Protein AF-A0A1C5QSC6-F1 (afdb_monomer_lite)

pLDDT: mean 91.77, std 11.63, range [44.44, 98.44]

Foldseek 3Di:
DDDDDCVNPVLVNVLPVLVVVLCVVLVDPDPDPVSVVVLVVSLVVSCVSRVDPVSNVVSVVSVVVSVVVVVVVVVVVVVVVVD

Secondary structure (DSSP, 8-state):
-PPPPGGGSHHHHHHHHHHHHHHHHT-S--SSHHHHHHHHHHHHHHHHHS--HHHHHHHHHHHHHHHHHHHHHHHHHHHHTT-

Sequence (83 aa):
MAGVKKKDIPDIAAFMPEFWEFVKSVWIPEDSDQYWKEVCDKAQELYQKYPVDFVKRQILGFCEYLDQKWQDERDKAGTEEEQ

Structure (mmCIF, N/CA/C/O backbone):
data_AF-A0A1C5QSC6-F1
#
_entry.id   AF-A0A1C5QSC6-F1
#
loop_
_atom_site.group_PDB
_atom_site.id
_atom_site.type_symbol
_atom_site.label_atom_id
_atom_site.label_alt_id
_atom_site.label_comp_id
_atom_site.label_asym_id
_atom_site.label_entity_id
_atom_site.label_seq_id
_atom_site.pdbx_PDB_ins_code
_atom_site.Cartn_x
_atom_site.Cartn_y
_atom_site.Cartn_z
_atom_site.occupancy
_atom_site.B_iso_or_equiv
_atom_site.auth_seq_id
_atom_site.auth_comp_id
_atom_site.auth_asym_id
_atom_site.auth_atom_id
_atom_site.pdbx_PDB_model_num
ATOM 1 N N . MET A 1 1 ? 28.152 8.685 -7.435 1.00 58.12 1 MET A N 1
ATOM 2 C CA . MET A 1 1 ? 27.058 7.694 -7.521 1.00 58.12 1 MET A CA 1
ATOM 3 C C . MET A 1 1 ? 26.084 8.194 -8.574 1.00 58.12 1 MET A C 1
ATOM 5 O O . MET A 1 1 ? 25.575 9.296 -8.410 1.00 58.12 1 MET A O 1
ATOM 9 N N . ALA A 1 2 ? 25.903 7.482 -9.686 1.00 77.56 2 ALA A N 1
ATOM 10 C CA . ALA A 1 2 ? 24.878 7.865 -10.656 1.00 77.56 2 ALA A CA 1
ATOM 11 C C . ALA A 1 2 ? 23.499 7.567 -10.043 1.00 77.56 2 ALA A C 1
ATOM 13 O O . ALA A 1 2 ? 23.278 6.459 -9.566 1.00 77.56 2 ALA A O 1
ATOM 14 N N . GLY A 1 3 ? 22.614 8.565 -9.988 1.00 85.00 3 GLY A N 1
ATOM 15 C CA . GLY A 1 3 ? 21.248 8.382 -9.495 1.00 85.00 3 GLY A CA 1
ATOM 16 C C . GLY A 1 3 ? 20.401 7.551 -10.461 1.00 85.00 3 GLY A C 1
ATOM 17 O O . GLY A 1 3 ? 20.641 7.565 -11.669 1.00 85.00 3 GLY A O 1
ATOM 18 N N . VAL A 1 4 ? 19.398 6.859 -9.922 1.00 88.50 4 VAL A N 1
ATOM 19 C CA . VAL A 1 4 ? 18.397 6.119 -10.702 1.00 88.50 4 VAL A CA 1
ATOM 20 C C . VAL A 1 4 ? 17.464 7.113 -11.395 1.00 88.50 4 VAL A C 1
ATOM 22 O O . VAL A 1 4 ? 16.968 8.051 -10.770 1.00 88.50 4 VAL A O 1
ATOM 25 N N . LYS A 1 5 ? 17.218 6.931 -12.693 1.00 91.00 5 LYS A N 1
ATOM 26 C CA . LYS A 1 5 ? 16.267 7.730 -13.476 1.00 91.00 5 LYS A CA 1
ATOM 27 C C . LYS A 1 5 ? 14.974 6.946 -13.675 1.00 91.00 5 LYS A C 1
ATOM 29 O O . LYS A 1 5 ? 14.963 5.722 -13.641 1.00 91.00 5 LYS A O 1
ATOM 34 N N . LYS A 1 6 ? 13.884 7.647 -14.004 1.00 89.12 6 LYS A N 1
ATOM 35 C CA . LYS A 1 6 ? 12.578 7.027 -14.306 1.00 89.12 6 LYS A CA 1
ATOM 36 C C . LYS A 1 6 ? 12.669 5.878 -15.318 1.00 89.12 6 LYS A C 1
ATOM 38 O O . LYS A 1 6 ? 12.037 4.850 -15.133 1.00 89.12 6 LYS A O 1
ATOM 43 N N . LYS A 1 7 ? 13.475 6.048 -16.369 1.00 92.50 7 LYS A N 1
ATOM 44 C CA . LYS A 1 7 ? 13.675 5.032 -17.414 1.00 92.50 7 LYS A CA 1
ATOM 45 C C . LYS A 1 7 ? 14.336 3.740 -16.914 1.00 92.50 7 LYS A C 1
ATOM 47 O O . LYS A 1 7 ? 14.238 2.731 -17.597 1.00 92.50 7 LYS A O 1
ATOM 52 N N . ASP A 1 8 ? 15.007 3.789 -15.765 1.00 93.31 8 ASP A N 1
ATOM 53 C CA . ASP A 1 8 ? 15.691 2.640 -15.173 1.00 93.31 8 ASP A CA 1
ATOM 54 C C . ASP A 1 8 ? 14.729 1.820 -14.284 1.00 93.31 8 ASP A C 1
ATOM 56 O O . ASP A 1 8 ? 14.992 0.652 -14.018 1.00 93.31 8 ASP A O 1
ATOM 60 N N . ILE A 1 9 ? 13.604 2.415 -13.849 1.00 94.31 9 ILE A N 1
ATOM 61 C CA . ILE A 1 9 ? 12.566 1.801 -12.997 1.00 94.31 9 ILE A CA 1
ATOM 62 C C . ILE A 1 9 ? 11.138 2.225 -13.420 1.00 94.31 9 ILE A C 1
ATOM 64 O O . ILE A 1 9 ? 10.392 2.792 -12.615 1.00 94.31 9 ILE A O 1
ATOM 68 N N . PRO A 1 10 ? 10.736 2.002 -14.685 1.00 94.31 10 PRO A N 1
ATOM 69 C CA . PRO A 1 10 ? 9.510 2.576 -15.245 1.00 94.31 10 PRO A CA 1
ATOM 70 C C . PRO A 1 10 ? 8.244 2.185 -14.469 1.00 94.31 10 PRO A C 1
ATOM 72 O O . PRO A 1 10 ? 7.433 3.063 -14.177 1.00 94.31 10 PRO A O 1
ATOM 75 N N . ASP A 1 11 ? 8.124 0.918 -14.063 1.00 94.75 11 ASP A N 1
ATOM 76 C CA . ASP A 1 11 ? 6.950 0.407 -13.344 1.00 94.75 11 ASP A CA 1
ATOM 77 C C . ASP A 1 11 ? 6.843 0.999 -11.939 1.00 94.75 11 ASP A C 1
ATOM 79 O O . ASP A 1 11 ? 5.782 1.458 -11.536 1.00 94.75 11 ASP A O 1
ATOM 83 N N . ILE A 1 12 ? 7.961 1.086 -11.210 1.00 96.12 12 ILE A N 1
ATOM 84 C CA . ILE A 1 12 ? 7.990 1.682 -9.864 1.00 96.12 12 ILE A CA 1
ATOM 85 C C . ILE A 1 12 ? 7.663 3.178 -9.945 1.00 96.12 12 ILE A C 1
ATOM 87 O O . ILE A 1 12 ? 6.928 3.712 -9.116 1.00 96.12 12 ILE A O 1
ATOM 91 N N . ALA A 1 13 ? 8.182 3.868 -10.961 1.00 95.81 13 ALA A N 1
ATOM 92 C CA . ALA A 1 13 ? 7.902 5.282 -11.160 1.00 95.81 13 ALA A CA 1
ATOM 93 C C . ALA A 1 13 ? 6.442 5.559 -11.561 1.00 95.81 13 ALA A C 1
ATOM 95 O O . ALA A 1 13 ? 5.946 6.649 -11.280 1.00 95.81 13 ALA A O 1
ATOM 96 N N . ALA A 1 14 ? 5.769 4.614 -12.224 1.00 96.56 14 ALA A N 1
ATOM 97 C CA . ALA A 1 14 ? 4.339 4.685 -12.529 1.00 96.56 14 ALA A CA 1
ATOM 98 C C . ALA A 1 14 ? 3.465 4.281 -11.327 1.00 96.56 14 ALA A C 1
ATOM 100 O O . ALA A 1 14 ? 2.425 4.891 -11.096 1.00 96.56 14 ALA A O 1
ATOM 101 N N . PHE A 1 15 ? 3.929 3.326 -10.520 1.00 97.75 15 PHE A N 1
ATOM 102 C CA . PHE A 1 15 ? 3.282 2.887 -9.287 1.00 97.75 15 PHE A CA 1
ATOM 103 C C . PHE A 1 15 ? 3.177 4.001 -8.240 1.00 97.75 15 PHE A C 1
ATOM 105 O O . PHE A 1 15 ? 2.119 4.167 -7.648 1.00 97.75 15 PHE A O 1
ATOM 112 N N . MET A 1 16 ? 4.242 4.777 -8.004 1.00 97.06 16 MET A N 1
ATOM 113 C CA . MET A 1 16 ? 4.295 5.721 -6.873 1.00 97.06 16 MET A CA 1
ATOM 114 C C . MET A 1 16 ? 3.133 6.735 -6.819 1.00 97.06 16 MET A C 1
ATOM 116 O O . MET A 1 16 ? 2.546 6.890 -5.747 1.00 97.06 16 MET A O 1
ATOM 120 N N . PRO A 1 17 ? 2.749 7.413 -7.921 1.00 98.00 17 PRO A N 1
ATOM 121 C CA . PRO A 1 17 ? 1.575 8.285 -7.915 1.00 98.00 17 PRO A CA 1
ATOM 122 C C . PRO A 1 17 ? 0.268 7.540 -7.625 1.00 98.00 17 PRO A C 1
ATOM 124 O O . PRO A 1 17 ? -0.543 8.023 -6.846 1.00 98.00 17 PRO A O 1
ATOM 127 N N . GLU A 1 18 ? 0.065 6.360 -8.213 1.00 98.31 18 GLU A N 1
ATOM 128 C CA . GLU A 1 18 ? -1.165 5.579 -8.014 1.00 98.31 18 GLU A CA 1
ATOM 129 C C . GLU A 1 18 ? -1.262 5.012 -6.598 1.00 98.31 18 GLU A C 1
ATOM 131 O O . GLU A 1 18 ? -2.331 5.013 -5.992 1.00 98.31 18 GLU A O 1
ATOM 136 N N . PHE A 1 19 ? -0.128 4.603 -6.035 1.00 98.31 19 PHE A N 1
ATOM 137 C CA . PHE A 1 19 ? -0.021 4.227 -4.636 1.00 98.31 19 PHE A CA 1
ATOM 138 C C . PHE A 1 19 ? -0.393 5.390 -3.718 1.00 98.31 19 PHE A C 1
ATOM 140 O O . PHE A 1 19 ? -1.124 5.198 -2.752 1.00 98.31 19 PHE A O 1
ATOM 147 N N . TRP A 1 20 ? 0.052 6.609 -4.032 1.00 98.31 20 TRP A N 1
ATOM 148 C CA . TRP A 1 20 ? -0.325 7.789 -3.260 1.00 98.31 20 TRP A CA 1
ATOM 149 C C . TRP A 1 20 ? -1.826 8.097 -3.342 1.00 98.31 20 TRP A C 1
ATOM 151 O O . TRP A 1 20 ? -2.433 8.463 -2.336 1.00 98.31 20 TRP A O 1
ATOM 161 N N . GLU A 1 21 ? -2.452 7.911 -4.507 1.00 98.44 21 GLU A N 1
ATOM 162 C CA . GLU A 1 21 ? -3.912 8.020 -4.632 1.00 98.44 21 GLU A CA 1
ATOM 163 C C . GLU A 1 21 ? -4.641 6.963 -3.794 1.00 98.44 21 GLU A C 1
ATOM 165 O O . GLU A 1 21 ? -5.591 7.295 -3.084 1.00 98.44 21 GLU A O 1
ATOM 170 N N . PHE A 1 22 ? -4.158 5.717 -3.797 1.00 98.25 22 PHE A N 1
ATOM 171 C CA . PHE A 1 22 ? -4.675 4.664 -2.924 1.00 98.25 22 PHE A CA 1
ATOM 172 C C . PHE A 1 22 ? -4.574 5.052 -1.446 1.00 98.25 22 PHE A C 1
ATOM 174 O O . PHE A 1 22 ? -5.601 5.051 -0.767 1.00 98.25 22 PHE A O 1
ATOM 181 N N . VAL A 1 23 ? -3.390 5.475 -0.985 1.00 98.19 23 VAL A N 1
ATOM 182 C CA . VAL A 1 23 ? -3.138 5.915 0.399 1.00 98.19 2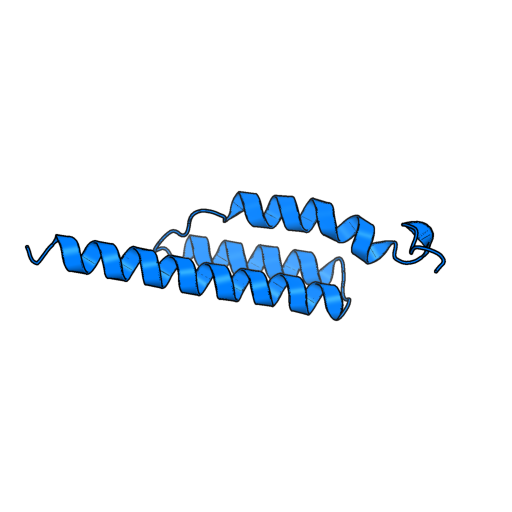3 VAL A CA 1
ATOM 183 C C . VAL A 1 23 ? -4.123 6.998 0.831 1.00 98.19 23 VAL A C 1
ATOM 185 O O . VAL A 1 23 ? -4.740 6.880 1.887 1.00 98.19 23 VAL A O 1
ATOM 188 N N . LYS A 1 24 ? -4.320 8.036 0.010 1.00 97.88 24 LYS A N 1
ATOM 189 C CA . LYS A 1 24 ? -5.284 9.106 0.311 1.00 97.88 24 LYS A CA 1
ATOM 190 C C . LYS A 1 24 ? -6.719 8.592 0.385 1.00 97.88 24 LYS A C 1
ATOM 192 O O . LYS A 1 24 ? -7.477 9.065 1.224 1.00 97.88 24 LYS A O 1
ATOM 197 N N . SER A 1 25 ? -7.089 7.649 -0.484 1.00 97.25 25 SER A N 1
ATOM 198 C CA . SER A 1 25 ? -8.469 7.160 -0.580 1.00 97.25 25 SER A CA 1
ATOM 199 C C . SER A 1 25 ? -8.930 6.359 0.636 1.00 97.25 25 SER A C 1
ATOM 201 O O . SER A 1 25 ? -10.129 6.272 0.862 1.00 97.25 25 SER A O 1
ATOM 203 N N . VAL A 1 26 ? -7.996 5.790 1.404 1.00 96.94 26 VAL A N 1
ATOM 204 C CA . VAL A 1 26 ? -8.299 4.952 2.574 1.00 96.94 26 VAL A CA 1
ATOM 205 C C . VAL A 1 26 ? -7.650 5.484 3.852 1.00 96.94 26 VAL A C 1
ATOM 207 O O . VAL A 1 26 ? -7.589 4.779 4.844 1.00 96.94 26 VAL A O 1
ATOM 210 N N . TRP A 1 27 ? -7.144 6.721 3.863 1.00 96.31 27 TRP A N 1
ATOM 211 C CA . TRP A 1 27 ? -6.318 7.231 4.965 1.00 96.31 27 TRP A CA 1
ATOM 212 C C . TRP A 1 27 ? -6.996 7.184 6.339 1.00 96.31 27 TRP A C 1
ATOM 214 O O . TRP A 1 27 ? -6.309 7.049 7.351 1.00 96.31 27 TRP A O 1
ATOM 224 N N . ILE A 1 28 ? -8.315 7.357 6.388 1.00 94.44 28 ILE A N 1
ATOM 225 C CA . ILE A 1 28 ? -9.114 7.324 7.614 1.00 94.44 28 ILE A CA 1
ATOM 226 C C . ILE A 1 28 ? -9.771 5.940 7.686 1.00 94.44 28 ILE A C 1
ATOM 228 O O . ILE A 1 28 ? -10.591 5.652 6.815 1.00 94.44 28 ILE A O 1
ATOM 232 N N . PRO A 1 29 ? -9.396 5.085 8.655 1.00 92.06 29 PRO A N 1
ATOM 233 C CA . PRO A 1 29 ? -10.041 3.795 8.838 1.00 92.06 29 PRO A CA 1
ATOM 234 C C . PRO A 1 29 ? -11.499 3.921 9.263 1.00 92.06 29 PRO A C 1
ATOM 236 O O . PRO A 1 29 ? -11.842 4.759 10.095 1.00 92.06 29 PRO A O 1
ATOM 239 N N . GLU A 1 30 ? -12.345 3.052 8.721 1.00 91.50 30 GLU A N 1
ATOM 240 C CA . GLU A 1 30 ? -13.732 2.894 9.149 1.00 91.50 30 GLU A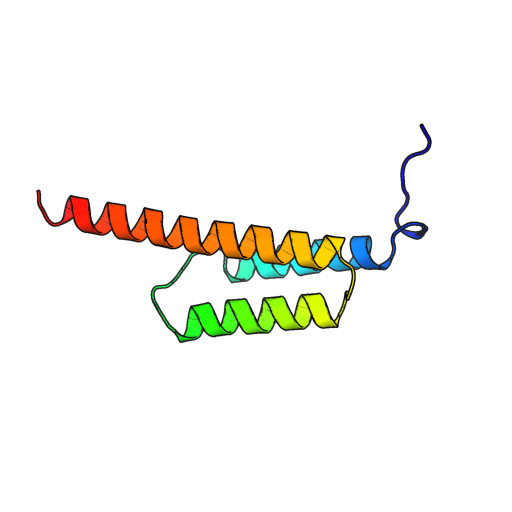 CA 1
ATOM 241 C C . GLU A 1 30 ? -13.926 1.486 9.712 1.00 91.50 30 GLU A C 1
ATOM 243 O O . GLU A 1 30 ? -13.413 0.510 9.160 1.00 91.50 30 GLU A O 1
ATOM 248 N N . ASP A 1 31 ? -14.696 1.362 10.794 1.00 90.38 31 ASP A N 1
ATOM 249 C CA . ASP A 1 31 ? -15.085 0.062 11.348 1.00 90.38 31 ASP A CA 1
ATOM 250 C C . ASP A 1 31 ? -16.224 -0.555 10.518 1.00 90.38 31 ASP A C 1
ATOM 252 O O . ASP A 1 31 ? -17.383 -0.611 10.931 1.00 90.38 31 ASP A O 1
ATOM 256 N N . SER A 1 32 ? -15.913 -0.921 9.270 1.00 94.81 32 SER A N 1
ATOM 257 C CA . SER A 1 32 ? -16.857 -1.579 8.370 1.00 94.81 32 SER A CA 1
ATOM 258 C C . SER A 1 32 ? -16.187 -2.607 7.458 1.00 94.81 32 SER A C 1
ATOM 260 O O . SER A 1 32 ? -15.115 -2.378 6.894 1.00 94.81 32 SER A O 1
ATOM 262 N N . ASP A 1 33 ? -16.869 -3.734 7.238 1.00 95.88 33 ASP A N 1
ATOM 263 C CA . ASP A 1 33 ? -16.420 -4.773 6.299 1.00 95.88 33 ASP A CA 1
ATOM 264 C C . ASP A 1 33 ? -16.248 -4.226 4.875 1.00 95.88 33 ASP A C 1
ATOM 266 O O . ASP A 1 33 ? -15.365 -4.659 4.132 1.00 95.88 33 ASP A O 1
ATOM 270 N N . GLN A 1 34 ? -17.091 -3.263 4.484 1.00 96.94 34 GLN A N 1
ATOM 271 C CA . GLN A 1 34 ? -17.017 -2.633 3.170 1.00 96.94 34 GLN A CA 1
ATOM 272 C C . GLN A 1 34 ? -15.699 -1.874 2.993 1.00 96.94 34 GLN A C 1
ATOM 274 O O . GLN A 1 34 ? -15.044 -2.037 1.964 1.00 96.94 34 GLN A O 1
ATOM 279 N N . TYR A 1 35 ? -15.290 -1.093 3.993 1.00 96.81 35 TYR A N 1
ATOM 280 C CA . TYR A 1 35 ? -14.035 -0.353 3.953 1.00 96.81 35 TYR A CA 1
ATOM 281 C C . TYR A 1 35 ? -12.835 -1.294 3.787 1.00 96.81 35 TYR A C 1
ATOM 283 O O . TYR A 1 35 ? -12.031 -1.129 2.866 1.00 96.81 35 TYR A O 1
ATOM 291 N N . TRP A 1 36 ? -12.744 -2.342 4.611 1.00 97.25 36 TRP A N 1
ATOM 292 C CA . TRP A 1 36 ? -11.633 -3.296 4.538 1.00 97.25 36 TRP A CA 1
ATOM 293 C C . TRP A 1 36 ? -11.621 -4.079 3.229 1.00 97.25 36 TRP A C 1
ATOM 295 O O . TRP A 1 36 ? -10.556 -4.330 2.660 1.00 97.25 36 TRP A O 1
ATOM 305 N N . LYS A 1 37 ? -12.802 -4.397 2.693 1.00 97.44 37 LYS A N 1
ATOM 306 C CA . LYS A 1 37 ? -12.915 -4.978 1.360 1.00 97.44 37 LYS A CA 1
ATOM 307 C C . LYS A 1 37 ? -12.361 -4.041 0.283 1.00 97.44 37 LYS A C 1
ATOM 309 O O . LYS A 1 37 ? -11.589 -4.495 -0.558 1.00 97.44 37 LYS A O 1
ATOM 314 N N . GLU A 1 38 ? -12.707 -2.756 0.313 1.00 97.06 38 GLU A N 1
ATOM 315 C CA . GLU A 1 38 ? -12.190 -1.773 -0.647 1.00 97.06 38 GLU A CA 1
ATOM 316 C C . GLU A 1 38 ? -10.669 -1.593 -0.542 1.00 97.06 38 GLU A C 1
ATOM 318 O O . GLU A 1 38 ? -9.996 -1.465 -1.568 1.00 97.06 38 GLU A O 1
ATOM 323 N N . VAL A 1 39 ? -10.109 -1.624 0.675 1.00 98.00 39 VAL A N 1
ATOM 324 C CA . VAL A 1 39 ? -8.654 -1.624 0.897 1.00 98.00 39 VAL A CA 1
ATOM 325 C C . VAL A 1 39 ? -8.013 -2.826 0.202 1.00 98.00 39 VAL A C 1
ATOM 327 O O . VAL A 1 39 ? -7.072 -2.651 -0.576 1.00 98.00 39 VAL A O 1
ATOM 330 N N . CYS A 1 40 ? -8.532 -4.035 0.442 1.00 97.88 40 CYS A N 1
ATOM 331 C CA . CYS A 1 40 ? -8.012 -5.262 -0.158 1.00 97.88 40 CYS A CA 1
ATOM 332 C C . CYS A 1 40 ? -8.123 -5.262 -1.688 1.00 97.88 40 CYS A C 1
ATOM 334 O O . CYS A 1 40 ? -7.146 -5.592 -2.363 1.00 97.88 40 CYS A O 1
ATOM 336 N N . ASP A 1 41 ? -9.276 -4.869 -2.235 1.00 98.06 41 ASP A N 1
ATOM 337 C CA . ASP A 1 41 ? -9.521 -4.860 -3.679 1.00 98.06 41 ASP A CA 1
ATOM 338 C C . ASP A 1 41 ? -8.555 -3.886 -4.385 1.00 98.06 41 ASP A C 1
ATOM 340 O O . ASP A 1 41 ? -7.842 -4.283 -5.309 1.00 98.06 41 ASP A O 1
ATOM 344 N N . LYS A 1 42 ? -8.417 -2.645 -3.891 1.00 97.69 42 LYS A N 1
ATOM 345 C CA . LYS A 1 42 ? -7.486 -1.647 -4.457 1.00 97.69 42 LYS A CA 1
ATOM 346 C C . LYS A 1 42 ? -6.019 -2.065 -4.320 1.00 97.69 42 LYS A C 1
ATOM 348 O O . LYS A 1 42 ? -5.228 -1.873 -5.246 1.00 97.69 42 LYS A O 1
ATOM 353 N N . ALA A 1 43 ? -5.639 -2.646 -3.181 1.00 97.94 43 ALA A N 1
ATOM 354 C CA . ALA A 1 43 ? -4.293 -3.173 -2.963 1.00 97.94 43 ALA A CA 1
ATOM 355 C C . ALA A 1 43 ? -3.959 -4.296 -3.961 1.00 97.94 43 ALA A C 1
ATOM 357 O O . ALA A 1 43 ? -2.864 -4.326 -4.534 1.00 97.94 43 ALA A O 1
ATOM 358 N N . GLN A 1 44 ? -4.913 -5.198 -4.203 1.00 97.88 44 GLN A N 1
ATOM 359 C CA . GLN A 1 44 ? -4.768 -6.273 -5.176 1.00 97.88 44 GLN A CA 1
ATOM 360 C C . GLN A 1 44 ? -4.680 -5.734 -6.609 1.00 97.88 44 GLN A C 1
ATOM 362 O O . GLN A 1 44 ? -3.791 -6.157 -7.349 1.00 97.88 44 GLN A O 1
ATOM 367 N N . GLU A 1 45 ? -5.539 -4.789 -6.996 1.00 97.81 45 GLU A N 1
ATOM 368 C CA . GLU A 1 45 ? -5.506 -4.143 -8.316 1.00 97.81 45 GLU A CA 1
ATOM 369 C C . GLU A 1 45 ? -4.155 -3.465 -8.589 1.00 97.81 45 GLU A C 1
ATOM 371 O O . GLU A 1 45 ? -3.556 -3.669 -9.650 1.00 97.81 45 GLU A O 1
ATOM 376 N N . LEU A 1 46 ? -3.619 -2.721 -7.612 1.00 97.38 46 LEU A N 1
ATOM 377 C CA . LEU A 1 46 ? -2.305 -2.083 -7.722 1.00 97.38 46 LEU A CA 1
ATOM 378 C C . LEU A 1 46 ? -1.179 -3.101 -7.924 1.00 97.38 46 LEU A C 1
ATOM 380 O O . LEU A 1 46 ? -0.311 -2.897 -8.777 1.00 97.38 46 LEU A O 1
ATOM 384 N N . TYR A 1 47 ? -1.185 -4.204 -7.170 1.00 97.81 47 TYR A N 1
ATOM 385 C CA . TYR A 1 47 ? -0.170 -5.245 -7.324 1.00 97.81 47 TYR A CA 1
ATOM 386 C C . TYR A 1 47 ? -0.295 -5.987 -8.659 1.00 97.81 47 TYR A C 1
ATOM 388 O O . TYR A 1 47 ? 0.716 -6.280 -9.293 1.00 97.81 47 TYR A O 1
ATOM 396 N N . GLN A 1 48 ? -1.517 -6.258 -9.123 1.00 97.81 48 GLN A N 1
ATOM 397 C CA . GLN A 1 48 ? -1.741 -6.881 -10.430 1.00 97.81 48 GLN A CA 1
ATOM 398 C C . GLN A 1 48 ? -1.242 -5.998 -11.578 1.00 97.81 48 GLN A C 1
ATOM 400 O O . GLN A 1 48 ? -0.687 -6.512 -12.549 1.00 97.81 48 GLN A O 1
ATOM 405 N N . LYS A 1 49 ? -1.400 -4.676 -11.458 1.00 97.81 49 LYS A N 1
ATOM 406 C CA . LYS A 1 49 ? -0.902 -3.711 -12.444 1.00 97.81 49 LYS A CA 1
ATOM 407 C C . LYS A 1 49 ? 0.624 -3.589 -12.434 1.00 97.81 49 LYS A C 1
ATOM 409 O O . LYS A 1 49 ? 1.226 -3.414 -13.491 1.00 97.81 49 LYS A O 1
ATOM 414 N N . TYR A 1 50 ? 1.241 -3.710 -11.260 1.00 97.25 50 TYR A N 1
ATOM 415 C CA . TYR A 1 50 ? 2.685 -3.581 -11.066 1.00 97.25 50 TYR A CA 1
ATOM 416 C C . TYR A 1 50 ? 3.239 -4.772 -10.256 1.00 97.25 50 TYR A C 1
ATOM 418 O O . TYR A 1 50 ? 3.542 -4.615 -9.068 1.00 97.25 50 TYR A O 1
ATOM 426 N N . PRO A 1 51 ? 3.403 -5.965 -10.870 1.00 94.81 51 PRO A N 1
ATOM 427 C CA . PRO A 1 51 ? 3.742 -7.211 -10.173 1.00 94.81 51 PRO A CA 1
ATOM 428 C C . PRO A 1 51 ? 5.237 -7.302 -9.814 1.00 94.81 51 PRO A C 1
ATOM 430 O O . PRO A 1 51 ? 5.940 -8.243 -10.178 1.00 94.81 51 PRO A O 1
ATOM 433 N N . VAL A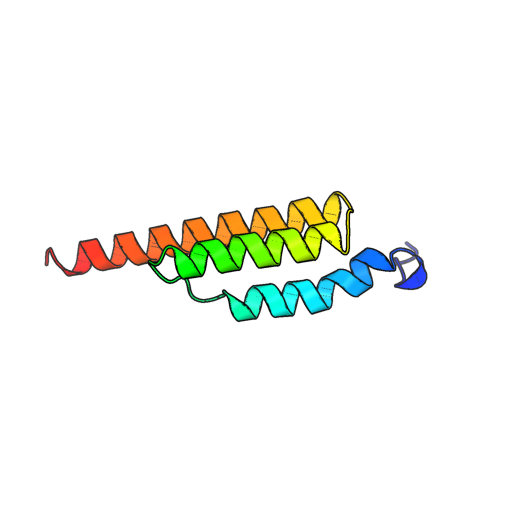 1 52 ? 5.739 -6.301 -9.092 1.00 95.56 52 VAL A N 1
ATOM 434 C CA . VAL A 1 52 ? 7.131 -6.170 -8.649 1.00 95.56 52 VAL A CA 1
ATOM 435 C C . VAL A 1 52 ? 7.202 -6.401 -7.139 1.00 95.56 52 VAL A C 1
ATOM 437 O O . VAL A 1 52 ? 6.402 -5.856 -6.380 1.00 95.56 52 VAL A O 1
ATOM 440 N N . ASP A 1 53 ? 8.198 -7.153 -6.668 1.00 96.75 53 ASP A N 1
ATOM 441 C CA . ASP A 1 53 ? 8.364 -7.466 -5.238 1.00 96.75 53 ASP A CA 1
ATOM 442 C C . ASP A 1 53 ? 8.446 -6.222 -4.344 1.00 96.75 53 ASP A C 1
ATOM 444 O O . ASP A 1 53 ? 7.895 -6.200 -3.242 1.00 96.75 53 ASP A O 1
ATOM 448 N N . PHE A 1 54 ? 9.112 -5.168 -4.819 1.00 96.12 54 PHE A N 1
ATOM 449 C CA . PHE A 1 54 ? 9.175 -3.890 -4.115 1.00 96.12 54 PHE A CA 1
ATOM 450 C C . PHE A 1 54 ? 7.782 -3.263 -3.938 1.00 96.12 54 PHE A C 1
ATOM 452 O O . PHE A 1 54 ? 7.443 -2.832 -2.838 1.00 96.12 54 PHE A O 1
ATOM 459 N N . VAL A 1 55 ? 6.954 -3.284 -4.987 1.00 97.31 55 VAL A N 1
ATOM 460 C CA . VAL A 1 55 ? 5.569 -2.787 -4.950 1.00 97.31 55 VAL A CA 1
ATOM 461 C C . VAL A 1 55 ? 4.739 -3.583 -3.949 1.00 97.31 55 VAL A C 1
ATOM 463 O O . VAL A 1 55 ? 4.088 -2.993 -3.090 1.00 97.31 55 VAL A O 1
ATOM 466 N N . LYS A 1 56 ? 4.833 -4.919 -3.986 1.00 97.50 56 LYS A N 1
ATOM 467 C CA . LYS A 1 56 ? 4.150 -5.793 -3.023 1.00 97.50 56 LYS A CA 1
ATOM 468 C C . LYS A 1 56 ? 4.482 -5.416 -1.580 1.00 97.50 56 LYS A C 1
ATOM 470 O O . LYS A 1 56 ? 3.580 -5.269 -0.763 1.00 97.50 56 LYS A O 1
ATOM 475 N N . ARG A 1 57 ? 5.770 -5.242 -1.267 1.00 98.25 57 ARG A N 1
ATOM 476 C CA . ARG A 1 57 ? 6.219 -4.865 0.084 1.00 98.25 57 ARG A CA 1
ATOM 477 C C . ARG A 1 57 ? 5.696 -3.494 0.496 1.00 98.25 57 ARG A C 1
ATOM 479 O O . ARG A 1 57 ? 5.316 -3.321 1.648 1.00 98.25 57 ARG A O 1
ATOM 486 N N . GLN A 1 58 ? 5.649 -2.544 -0.433 1.00 98.25 58 GLN A N 1
ATOM 487 C CA . GLN A 1 58 ? 5.162 -1.203 -0.145 1.00 98.25 58 GLN A CA 1
ATOM 488 C C . GL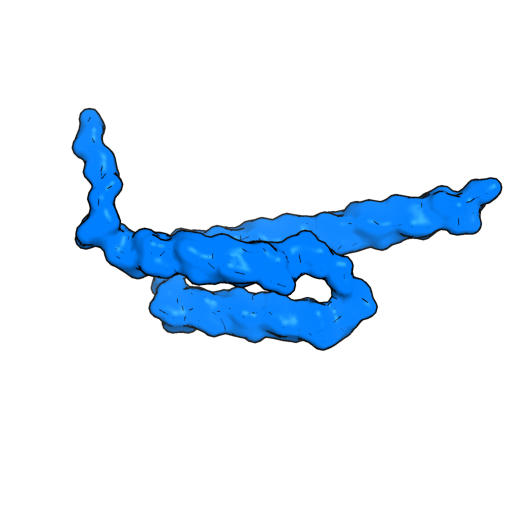N A 1 58 ? 3.653 -1.169 0.143 1.00 98.25 58 GLN A C 1
ATOM 490 O O . GLN A 1 58 ? 3.232 -0.487 1.075 1.00 98.25 58 GLN A O 1
ATOM 495 N N . ILE A 1 59 ? 2.864 -1.932 -0.622 1.00 98.38 59 ILE A N 1
ATOM 496 C CA . ILE A 1 59 ? 1.417 -2.086 -0.419 1.00 98.38 59 ILE A CA 1
ATOM 497 C C . ILE A 1 59 ? 1.133 -2.766 0.924 1.00 98.38 59 ILE A C 1
ATOM 499 O O . ILE A 1 59 ? 0.362 -2.233 1.718 1.00 98.38 59 ILE A O 1
ATOM 503 N N . LEU A 1 60 ? 1.781 -3.905 1.198 1.00 98.25 60 LEU A N 1
ATOM 504 C CA . LEU A 1 60 ? 1.586 -4.647 2.448 1.00 98.25 60 LEU A CA 1
ATOM 505 C C . LEU A 1 60 ? 1.961 -3.810 3.672 1.00 98.25 60 LEU A C 1
ATOM 507 O O . LEU A 1 60 ? 1.164 -3.718 4.598 1.00 98.25 60 LEU A O 1
ATOM 511 N N . GLY A 1 61 ? 3.110 -3.128 3.641 1.00 98.44 61 GLY A N 1
ATOM 512 C CA . GLY A 1 61 ? 3.537 -2.281 4.757 1.00 98.44 61 GLY A CA 1
ATOM 513 C C . GLY A 1 61 ? 2.569 -1.131 5.051 1.00 98.44 61 GLY A C 1
ATOM 514 O O . GLY A 1 61 ? 2.399 -0.750 6.204 1.00 98.44 61 GLY A O 1
ATOM 515 N N . PHE A 1 62 ? 1.891 -0.592 4.033 1.00 98.38 62 PHE A N 1
ATOM 516 C CA . PHE A 1 62 ? 0.842 0.400 4.266 1.00 98.38 62 PHE A CA 1
ATOM 517 C C . PHE A 1 62 ? -0.449 -0.217 4.814 1.00 98.38 62 PHE A C 1
ATOM 519 O O . PHE A 1 62 ? -1.057 0.374 5.700 1.00 98.38 62 PHE A O 1
ATOM 526 N N . CYS A 1 63 ? -0.849 -1.401 4.345 1.00 98.00 63 CYS A N 1
ATOM 527 C CA . CYS A 1 63 ? -2.022 -2.095 4.886 1.00 98.00 63 CYS A CA 1
ATOM 528 C C . CYS A 1 63 ? -1.828 -2.460 6.368 1.00 98.00 63 CYS A C 1
ATOM 530 O O . CYS A 1 63 ? -2.739 -2.267 7.163 1.00 98.00 63 CYS A O 1
ATOM 532 N N . GLU A 1 64 ? -0.630 -2.914 6.751 1.00 97.88 64 GLU A N 1
ATOM 533 C CA . GLU A 1 64 ? -0.268 -3.181 8.152 1.00 97.88 64 GLU A CA 1
ATOM 534 C C . GLU A 1 64 ? -0.315 -1.909 9.009 1.00 97.88 64 GLU A C 1
ATOM 536 O O . GLU A 1 64 ? -0.859 -1.921 10.110 1.00 97.88 64 GLU A O 1
ATOM 541 N N . TYR A 1 65 ? 0.214 -0.792 8.496 1.00 97.75 65 TYR A N 1
ATOM 542 C CA . TYR A 1 65 ? 0.106 0.506 9.166 1.00 97.75 65 TYR A CA 1
ATOM 543 C C . TYR A 1 65 ? -1.357 0.925 9.374 1.00 97.75 65 TYR A C 1
ATOM 545 O O . TYR A 1 65 ? -1.705 1.463 10.422 1.00 97.75 65 TYR A O 1
ATOM 553 N N . LEU A 1 66 ? -2.212 0.689 8.380 1.00 97.06 66 LEU A N 1
ATOM 554 C CA . LEU A 1 66 ? -3.618 1.072 8.423 1.00 97.06 66 LEU A CA 1
ATOM 555 C C . LEU A 1 66 ? -4.411 0.257 9.453 1.00 97.06 66 LEU A C 1
ATOM 557 O O . LEU A 1 66 ? -5.210 0.830 10.190 1.00 97.06 66 LEU A O 1
ATOM 561 N N . ASP A 1 67 ? -4.145 -1.047 9.539 1.00 95.62 67 ASP A N 1
ATOM 562 C CA . ASP A 1 67 ? -4.700 -1.930 10.572 1.00 95.62 67 ASP A CA 1
ATOM 563 C C . ASP A 1 67 ? -4.276 -1.482 11.980 1.00 95.62 67 ASP A C 1
ATOM 565 O O . ASP A 1 67 ? -5.119 -1.286 12.852 1.00 95.62 67 ASP A O 1
ATOM 569 N N . GLN A 1 68 ? -2.984 -1.199 12.185 1.00 96.06 68 GLN A N 1
ATOM 570 C CA . GLN A 1 68 ? -2.486 -0.672 13.463 1.00 96.06 68 GLN A CA 1
ATOM 571 C C . GLN A 1 68 ? -3.144 0.659 13.831 1.00 96.06 68 GLN A C 1
ATOM 573 O O . GLN A 1 68 ? -3.573 0.850 14.966 1.00 96.06 68 GLN A O 1
ATOM 578 N N . LYS A 1 69 ? -3.271 1.571 12.862 1.00 95.06 69 LYS A N 1
ATOM 579 C CA . LYS A 1 69 ? -3.932 2.859 13.067 1.00 95.06 69 LYS A CA 1
ATOM 580 C C . LYS A 1 69 ? -5.385 2.686 13.523 1.00 95.06 69 LYS A C 1
ATOM 582 O O . LYS A 1 69 ? -5.810 3.384 14.438 1.00 95.06 69 LYS A O 1
ATOM 587 N N . TRP A 1 70 ? -6.131 1.770 12.905 1.00 94.38 70 TRP A N 1
ATOM 588 C CA . TRP A 1 70 ? -7.510 1.476 13.300 1.00 94.38 70 TRP A CA 1
ATOM 589 C C . TRP A 1 70 ? -7.592 0.916 14.726 1.00 94.38 70 TRP A C 1
ATOM 591 O O . TRP A 1 70 ? -8.422 1.365 15.515 1.00 94.38 70 TRP A O 1
ATOM 601 N N . GLN A 1 71 ? -6.698 -0.013 15.083 1.00 93.19 71 GLN A N 1
ATOM 602 C CA . GLN A 1 71 ? -6.630 -0.577 16.436 1.00 93.19 71 GLN A CA 1
ATOM 603 C C . GLN A 1 71 ? -6.342 0.509 17.484 1.00 93.19 71 GLN A C 1
ATOM 605 O O . GLN A 1 71 ? -7.057 0.599 18.481 1.00 93.19 71 GLN A O 1
ATOM 610 N N . ASP A 1 72 ? -5.370 1.387 17.221 1.00 92.31 72 ASP A N 1
ATOM 611 C CA . ASP A 1 72 ? -5.018 2.499 18.111 1.00 92.31 72 ASP A CA 1
ATOM 612 C C . ASP A 1 72 ? -6.175 3.496 18.306 1.00 92.31 72 ASP A C 1
ATOM 614 O O . ASP A 1 72 ? -6.337 4.065 19.387 1.00 92.31 72 ASP A O 1
ATOM 618 N N . GLU A 1 73 ? -6.955 3.770 17.256 1.00 89.25 73 GLU A N 1
ATOM 619 C CA . GLU A 1 73 ? -8.115 4.670 17.315 1.00 89.25 73 GLU A CA 1
ATOM 620 C C . GLU A 1 73 ? -9.275 4.040 18.099 1.00 89.25 73 GLU A C 1
ATOM 622 O O . GLU A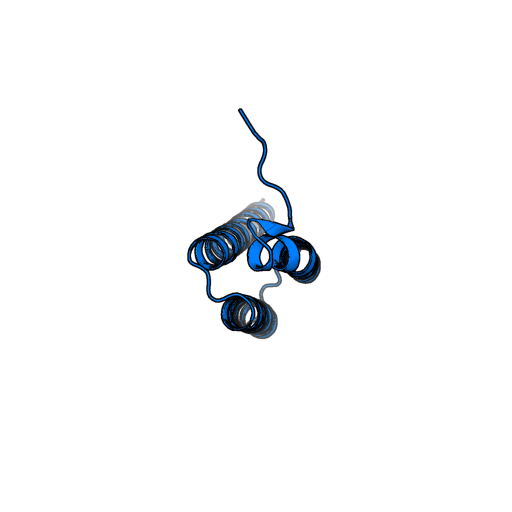 1 73 ? -9.894 4.712 18.928 1.00 89.25 73 GLU A O 1
ATOM 627 N N . ARG A 1 74 ? -9.514 2.739 17.914 1.00 85.88 74 ARG A N 1
ATOM 628 C CA . ARG A 1 74 ? -10.521 1.981 18.664 1.00 85.88 74 ARG A CA 1
ATOM 629 C C . ARG A 1 74 ? -10.191 1.906 20.156 1.00 85.88 74 ARG A C 1
ATOM 631 O O . ARG A 1 74 ? -11.067 2.118 20.992 1.00 85.88 74 ARG A O 1
ATOM 638 N N . ASP A 1 75 ? -8.938 1.621 20.500 1.00 83.94 75 ASP A N 1
ATOM 639 C CA . ASP A 1 75 ? -8.518 1.450 21.894 1.00 83.94 75 ASP A CA 1
ATOM 640 C C . ASP A 1 75 ? -8.591 2.775 22.681 1.00 83.94 75 ASP A C 1
ATOM 642 O O . ASP A 1 75 ? -8.938 2.772 23.865 1.00 83.94 75 ASP A O 1
ATOM 646 N N . LYS A 1 76 ? -8.353 3.920 22.020 1.00 80.88 76 LYS A N 1
ATOM 647 C CA . LYS A 1 76 ? -8.579 5.260 22.599 1.00 80.88 76 LYS A CA 1
ATOM 648 C C . LYS A 1 76 ? -10.057 5.541 22.863 1.00 80.88 76 LYS A C 1
ATOM 650 O O . LYS A 1 76 ? -10.389 6.029 23.938 1.00 80.88 76 LYS A O 1
ATOM 655 N N . ALA A 1 77 ? -10.940 5.207 21.921 1.00 72.25 77 ALA A N 1
ATOM 656 C CA . ALA A 1 77 ? -12.380 5.398 22.098 1.00 72.25 77 ALA A CA 1
ATOM 657 C C . ALA A 1 77 ? -12.922 4.585 23.290 1.00 72.25 77 ALA A C 1
ATOM 659 O O . ALA A 1 77 ? -13.706 5.097 24.083 1.00 72.25 77 ALA A O 1
ATOM 660 N N . GLY A 1 78 ? -12.436 3.353 23.479 1.00 66.12 78 GLY A N 1
ATOM 661 C CA . GLY A 1 78 ? -12.832 2.513 24.613 1.00 66.12 78 GLY A CA 1
ATOM 662 C C . GLY A 1 78 ? -12.365 3.022 25.984 1.00 66.12 78 GLY A C 1
ATOM 663 O O . GLY A 1 78 ? -12.997 2.714 26.987 1.00 66.12 78 GLY A O 1
ATOM 664 N N . THR A 1 79 ? -11.291 3.818 26.052 1.00 63.78 79 THR A N 1
ATOM 665 C CA . THR A 1 79 ? -10.782 4.363 27.328 1.00 63.78 79 THR A CA 1
ATOM 666 C C . THR A 1 79 ? -11.469 5.658 27.762 1.00 63.78 79 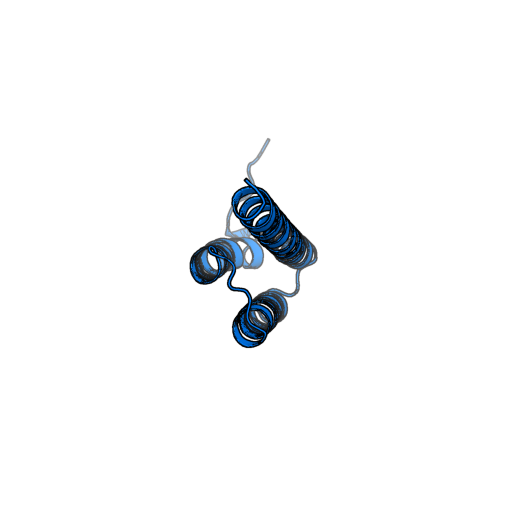THR A C 1
ATOM 668 O O . THR A 1 79 ? -11.417 6.001 28.943 1.00 63.78 79 THR A O 1
ATOM 671 N N . GLU A 1 80 ? -12.103 6.380 26.836 1.00 59.31 80 GLU A N 1
ATOM 672 C CA . GLU A 1 80 ? -12.863 7.601 27.133 1.00 59.31 80 GLU A CA 1
ATOM 673 C C . GLU A 1 80 ? -14.286 7.299 27.635 1.00 59.31 80 GLU A C 1
ATOM 675 O O . GLU A 1 80 ? -14.842 8.102 28.378 1.00 59.31 80 GLU A O 1
ATOM 680 N N . GLU A 1 81 ? -14.862 6.138 27.301 1.00 55.47 81 GLU A N 1
ATOM 681 C CA . GLU A 1 81 ? -16.199 5.732 27.772 1.00 55.47 81 GLU A CA 1
ATOM 682 C C . GLU A 1 81 ? -16.213 5.169 29.211 1.00 55.47 81 GLU A C 1
ATOM 684 O O . GLU A 1 81 ? -17.275 5.090 29.830 1.00 55.47 81 GLU A O 1
ATOM 689 N N . GLU A 1 82 ? -15.053 4.800 29.768 1.00 54.12 82 GLU A N 1
ATOM 690 C CA . GLU A 1 82 ? -14.913 4.285 31.143 1.00 54.12 82 GLU A CA 1
ATOM 691 C C . GLU A 1 82 ? -14.590 5.369 32.204 1.00 54.12 82 GLU A C 1
ATOM 693 O O . GLU A 1 82 ? -14.414 5.027 33.379 1.00 54.12 82 GLU A O 1
ATOM 698 N N . GLN A 1 83 ? -14.519 6.659 31.835 1.00 44.44 83 GLN A N 1
ATOM 699 C CA . GLN A 1 83 ? -14.256 7.794 32.750 1.00 44.44 83 GLN A CA 1
ATOM 700 C C . GLN A 1 83 ? -15.501 8.640 33.036 1.00 44.44 83 GLN A C 1
ATOM 702 O O . GLN A 1 83 ? -15.647 9.064 34.209 1.00 44.44 83 GLN A O 1
#

Radius of gyration: 16.37 Å; chains: 1; bounding box: 44×17×50 Å